Protein AF-R5BXD4-F1 (afdb_monomer)

Foldseek 3Di:
DDDDDDDDPPPPPPDDDDVVVVVVVVVVVVVVVVVVVVVVVVVVVVLVVVVVLVVVVVVVVVVLLVLLQVCLQVPFFDDPPDDTSKWFFDQFWIKDRRPCVPPRIDIDGRPPQKTKWFPFQVRTMARLNDAQWGQGGAWMKMAGNVNQKMKIWGIDRGHSDIDIDIDGD

Sequence (169 aa):
MKHYINNLNIYYGKNHCKGGFLLIEVLIYSTLLILLLGMAQLAISKTMSENWQFDRVSRLFYYTIKRTQLLSFNGGSGTQGRPLNTIYVSDSSYEVNLYATLWGYQEIFVPNTMKLVNNSRTKQSAYLGKYDGQSDLYSFEIYDYVLRKYRKYIFSQQTPRIRWIEGTF

Mean predicted aligned error: 11.83 Å

Secondary structure (DSSP, 8-state):
---------------SSSHHHHHHHHHHHHHHHHHHHHHHHHHHHHHHHHHHHHHHHHHHHHHHHHHHHHHHTTS----TTS-TTEEEE-SSEEEE-TTHHHH--EEEEPPTTEEEEEEESSSSEEE---TT--TTEEEEEEEETTTTEEEEEEEPSSSS-EEEEEEE-

Nearest PDB structures (foldseek):
  6o09-assembly1_D-2  TM=3.076E-01  e=8.668E-01  Arabidopsis thaliana

pLDDT: mean 79.7, std 17.23, range [31.31, 96.5]

Solvent-accessible surface area (backbone atoms only — not comparable to full-atom values): 9440 Å² total; per-residue (Å²): 143,82,81,90,81,80,86,78,85,78,74,74,80,86,73,90,84,65,68,66,63,54,52,52,50,52,52,52,54,52,52,53,49,52,51,52,51,51,52,51,50,52,53,50,52,51,55,48,52,54,51,54,49,52,52,50,54,53,50,51,52,51,51,50,54,52,49,38,28,54,41,27,73,72,63,62,34,54,54,100,89,52,75,56,29,33,41,34,44,44,54,53,33,38,35,40,29,79,46,29,88,82,71,37,71,48,76,46,72,55,59,92,60,36,38,43,45,51,48,30,80,72,46,42,52,43,71,43,51,50,72,57,15,37,82,57,39,49,34,42,35,41,37,29,71,83,78,32,33,37,41,39,37,39,42,32,60,70,34,69,52,72,48,74,50,75,51,70,113

Radius of gyration: 34.19 Å; Cα contacts (8 Å, |Δi|>4): 251; chains: 1; bounding box: 72×29×123 Å

Structure (mmCIF, N/CA/C/O backbone):
data_AF-R5BXD4-F1
#
_entry.id   AF-R5BXD4-F1
#
loop_
_atom_site.group_PDB
_atom_site.id
_atom_site.type_symbol
_atom_site.label_atom_id
_atom_site.label_alt_id
_atom_site.label_comp_id
_atom_site.label_asym_id
_atom_site.label_entity_id
_atom_site.label_seq_id
_atom_site.pdbx_PDB_ins_code
_atom_site.Cartn_x
_atom_site.Cartn_y
_atom_site.Cartn_z
_atom_site.occupancy
_atom_site.B_iso_or_equiv
_atom_site.auth_seq_id
_atom_site.auth_comp_id
_atom_site.auth_asym_id
_atom_site.auth_atom_id
_atom_site.pdbx_PDB_model_num
ATOM 1 N N . MET A 1 1 ? -46.224 13.998 101.154 1.00 40.12 1 MET A N 1
ATOM 2 C CA . MET A 1 1 ? -46.640 14.201 99.749 1.00 40.12 1 MET A CA 1
ATOM 3 C C . MET A 1 1 ? -45.688 15.200 99.119 1.00 40.12 1 MET A C 1
ATOM 5 O O . MET A 1 1 ? -45.706 16.362 99.497 1.00 40.12 1 MET A O 1
ATOM 9 N N . LYS A 1 2 ? -44.764 14.708 98.290 1.00 32.78 2 LYS A N 1
ATOM 10 C CA . LYS A 1 2 ? -43.607 15.437 97.757 1.00 32.78 2 LYS A CA 1
ATOM 11 C C . LYS A 1 2 ? -43.638 15.396 96.222 1.00 32.78 2 LYS A C 1
ATOM 13 O O . LYS A 1 2 ? -43.780 14.320 95.662 1.00 32.78 2 LYS A O 1
ATOM 18 N N . HIS A 1 3 ? -43.406 16.574 95.643 1.00 31.31 3 HIS A N 1
ATOM 19 C CA . HIS A 1 3 ? -42.749 16.893 94.369 1.00 31.31 3 HIS A CA 1
ATOM 20 C C . HIS A 1 3 ? -43.407 16.608 93.003 1.00 31.31 3 HIS A C 1
ATOM 22 O O . HIS A 1 3 ? -43.584 15.478 92.568 1.00 31.31 3 HIS A O 1
ATOM 28 N N . TYR A 1 4 ? -43.615 17.731 92.300 1.00 42.34 4 TYR A N 1
ATOM 29 C CA . TYR A 1 4 ? -43.594 17.941 90.851 1.00 42.34 4 TYR A CA 1
ATOM 30 C C . TYR A 1 4 ? -42.489 17.156 90.130 1.00 42.34 4 TYR A C 1
ATOM 32 O O . TYR A 1 4 ? -41.333 17.242 90.544 1.00 42.34 4 TYR A O 1
ATOM 40 N N . ILE A 1 5 ? -42.809 16.554 88.978 1.00 42.34 5 ILE A N 1
ATOM 41 C CA . ILE A 1 5 ? -41.840 16.325 87.895 1.00 42.34 5 ILE A CA 1
ATOM 42 C C . ILE A 1 5 ? -42.464 16.736 86.556 1.00 42.34 5 ILE A C 1
ATOM 44 O O . ILE A 1 5 ? -43.483 16.209 86.116 1.00 42.34 5 ILE A O 1
ATOM 48 N N . ASN A 1 6 ? -41.806 17.729 85.964 1.00 39.03 6 ASN A N 1
ATOM 49 C CA . ASN A 1 6 ? -41.943 18.258 84.617 1.00 39.03 6 ASN A CA 1
ATOM 50 C C . ASN A 1 6 ? -41.584 17.235 83.530 1.00 39.03 6 ASN A C 1
ATOM 52 O O . ASN A 1 6 ? -40.756 16.362 83.758 1.00 39.03 6 ASN A O 1
ATOM 56 N N . ASN A 1 7 ? -42.065 17.535 82.319 1.00 40.38 7 ASN A N 1
ATOM 57 C CA . ASN A 1 7 ? -41.409 17.316 81.025 1.00 40.38 7 ASN A CA 1
ATOM 58 C C . ASN A 1 7 ? -40.991 15.888 80.661 1.00 40.38 7 ASN A C 1
ATOM 60 O O . ASN A 1 7 ? -40.038 15.362 81.209 1.00 40.38 7 ASN A O 1
ATOM 64 N N . LEU A 1 8 ? -41.501 15.400 79.530 1.00 38.91 8 LEU A N 1
ATOM 65 C CA . LEU A 1 8 ? -40.609 15.146 78.395 1.00 38.91 8 LEU A CA 1
ATOM 66 C C . LEU A 1 8 ? -41.425 15.078 77.098 1.00 38.91 8 LEU A C 1
ATOM 68 O O . LEU A 1 8 ? -42.009 14.060 76.739 1.00 38.91 8 LEU A O 1
ATOM 72 N N . ASN A 1 9 ? -41.432 16.209 76.390 1.00 37.44 9 ASN A N 1
ATOM 73 C CA . ASN A 1 9 ? -41.546 16.247 74.939 1.00 37.44 9 ASN A CA 1
ATOM 74 C C . ASN A 1 9 ? -40.502 15.277 74.368 1.00 37.44 9 ASN A C 1
ATOM 76 O O . ASN A 1 9 ? -39.316 15.606 74.309 1.00 37.44 9 ASN A O 1
ATOM 80 N N . ILE A 1 10 ? -40.925 14.088 73.944 1.00 37.75 10 ILE A N 1
ATOM 81 C CA . ILE A 1 10 ? -40.093 13.227 73.105 1.00 37.75 10 ILE A CA 1
ATOM 82 C C . ILE A 1 10 ? -40.219 13.779 71.686 1.00 37.75 10 ILE A C 1
ATOM 84 O O . ILE A 1 10 ? -40.975 13.285 70.852 1.00 37.75 10 ILE A O 1
ATOM 88 N N . TYR A 1 11 ? -39.475 14.856 71.422 1.00 38.16 11 TYR A N 1
ATOM 89 C CA . TYR A 1 11 ? -39.041 15.153 70.068 1.00 38.16 11 TYR A CA 1
ATOM 90 C C . TYR A 1 11 ? -38.201 13.957 69.628 1.00 38.16 11 TYR A C 1
ATOM 92 O O . TYR A 1 11 ? -37.034 13.834 69.997 1.00 38.16 11 TYR A O 1
ATOM 100 N N . TYR A 1 12 ? -38.807 13.049 68.860 1.00 40.53 12 TYR A N 1
ATOM 101 C CA . TYR A 1 12 ? -38.044 12.124 68.040 1.00 40.53 12 TYR A CA 1
ATOM 102 C C . TYR A 1 12 ? -37.105 12.974 67.187 1.00 40.53 12 TYR A C 1
ATOM 104 O O . TYR A 1 12 ? -37.544 13.678 66.275 1.00 40.53 12 TYR A O 1
ATOM 112 N N . GLY A 1 13 ? -35.819 12.944 67.538 1.00 37.59 13 GLY A N 1
ATOM 113 C CA . GLY A 1 13 ? -34.736 13.516 66.760 1.00 37.59 13 GLY A CA 1
ATOM 114 C C . GLY A 1 13 ? -34.745 12.881 65.379 1.00 37.59 13 GLY A C 1
ATOM 115 O O . GLY A 1 13 ? -34.152 11.834 65.150 1.00 37.59 13 GLY A O 1
ATOM 116 N N . LYS A 1 14 ? -35.470 13.509 64.458 1.00 43.03 14 LYS A N 1
ATOM 117 C CA . LYS A 1 14 ? -35.554 13.125 63.056 1.00 43.03 14 LYS A CA 1
ATOM 118 C C . LYS A 1 14 ? -34.520 13.923 62.281 1.00 43.03 14 LYS A C 1
ATOM 120 O O . LYS A 1 14 ? -34.870 14.685 61.395 1.00 43.03 14 LYS A O 1
ATOM 125 N N . ASN A 1 15 ? -33.255 13.775 62.646 1.00 51.47 15 ASN A N 1
ATOM 126 C CA . ASN A 1 15 ? -32.144 14.337 61.897 1.00 51.47 15 ASN A CA 1
ATOM 127 C C . ASN A 1 15 ? -31.052 13.278 61.802 1.00 51.47 15 ASN A C 1
ATOM 129 O O . ASN A 1 15 ? -30.770 12.599 62.782 1.00 51.47 15 ASN A O 1
ATOM 133 N N . HIS A 1 16 ? -30.449 13.203 60.617 1.00 48.97 16 HIS A N 1
ATOM 134 C CA . HIS A 1 16 ? -29.359 12.325 60.180 1.00 48.97 16 HIS A CA 1
ATOM 135 C C . HIS A 1 16 ? -29.781 11.115 59.326 1.00 48.97 16 HIS A C 1
ATOM 137 O O . HIS A 1 16 ? -30.720 10.392 59.635 1.00 48.97 16 HIS A O 1
ATOM 143 N N . CYS A 1 17 ? -29.035 10.946 58.222 1.00 45.59 17 CYS A N 1
ATOM 144 C CA . CYS A 1 17 ? -29.007 9.806 57.288 1.00 45.59 17 CYS A CA 1
ATOM 145 C C . CYS A 1 17 ? -29.787 9.896 55.957 1.00 45.59 17 CYS A C 1
ATOM 147 O O . CYS A 1 17 ? -30.153 8.867 55.405 1.00 45.59 17 CYS A O 1
ATOM 149 N N . LYS A 1 18 ? -29.971 11.087 55.362 1.00 51.16 18 LYS A N 1
ATOM 150 C CA . LYS A 1 18 ? -30.317 11.200 53.918 1.00 51.16 18 LYS A CA 1
ATOM 151 C C . LYS A 1 18 ? -29.220 11.821 53.042 1.00 51.16 18 LYS A C 1
ATOM 153 O O . LYS A 1 18 ? -29.107 11.465 51.877 1.00 51.16 18 LYS A O 1
ATOM 158 N N . GLY A 1 19 ? -28.369 12.689 53.598 1.00 51.00 19 GLY A N 1
ATOM 159 C CA . GLY A 1 19 ? -27.320 13.381 52.829 1.00 51.00 19 GLY A CA 1
ATOM 160 C C . GLY A 1 19 ? -26.108 12.519 52.448 1.00 51.00 19 GLY A C 1
ATOM 161 O O . GLY A 1 19 ? -25.538 12.715 51.382 1.00 51.00 19 GLY A O 1
ATOM 162 N N . GLY A 1 20 ? -25.730 11.538 53.279 1.00 55.34 20 GLY A N 1
ATOM 163 C CA . GLY A 1 20 ? -24.565 10.677 53.012 1.00 55.34 20 GLY A CA 1
ATOM 164 C C . GLY A 1 20 ? -24.791 9.659 51.890 1.00 55.34 20 GLY A C 1
ATOM 165 O O . GLY A 1 20 ? -23.880 9.391 51.115 1.00 55.34 20 GLY A O 1
ATOM 166 N N . PHE A 1 21 ? -26.018 9.144 51.760 1.00 58.47 21 PHE A N 1
ATOM 167 C CA . PHE A 1 21 ? -26.383 8.192 50.706 1.00 58.47 21 PHE A CA 1
ATOM 168 C C . PHE A 1 21 ? -26.360 8.858 49.321 1.00 58.47 21 PHE A C 1
ATOM 170 O O . PHE A 1 21 ? -25.811 8.308 48.375 1.00 58.47 21 PHE A O 1
ATOM 177 N N . LEU A 1 22 ? -26.852 10.098 49.239 1.00 71.50 22 LEU A N 1
ATOM 178 C CA . LEU A 1 22 ? -26.925 10.875 48.000 1.00 71.50 22 LEU A CA 1
ATOM 179 C C . LEU A 1 22 ? -25.531 11.293 47.493 1.00 71.50 22 LEU A C 1
ATOM 181 O O . LEU A 1 22 ? -25.278 11.288 46.293 1.00 71.50 22 LEU A O 1
ATOM 185 N N . LEU A 1 23 ? -24.599 11.599 48.403 1.00 78.75 23 LEU A N 1
ATOM 186 C CA . LEU A 1 23 ? -23.231 11.989 48.044 1.00 78.75 23 LEU A CA 1
ATOM 187 C C . LEU A 1 23 ? -22.398 10.804 47.529 1.00 78.75 23 LEU A C 1
ATOM 189 O O . LEU A 1 23 ? -21.655 10.957 46.562 1.00 78.75 23 LEU A O 1
ATOM 193 N N . ILE A 1 24 ? -22.559 9.620 48.130 1.00 86.81 24 ILE A N 1
ATOM 194 C CA . ILE A 1 24 ? -21.929 8.378 47.654 1.00 86.81 24 ILE A CA 1
ATOM 195 C C . ILE A 1 24 ? -22.453 8.013 46.264 1.00 86.81 24 ILE A C 1
ATOM 197 O O . ILE A 1 24 ? -21.669 7.661 45.388 1.00 86.81 24 ILE A O 1
ATOM 201 N N . GLU A 1 25 ? -23.757 8.147 46.034 1.00 84.38 25 GLU A N 1
ATOM 202 C CA . GLU A 1 25 ? -24.375 7.822 44.749 1.00 84.38 25 GLU A CA 1
ATOM 203 C C . GLU A 1 25 ? -23.866 8.736 43.617 1.00 84.38 25 GLU A C 1
ATOM 205 O O . GLU A 1 25 ? -23.481 8.261 42.549 1.00 84.38 25 GLU A O 1
ATOM 210 N N . VAL A 1 26 ? -23.732 10.041 43.882 1.00 89.06 26 VAL A N 1
ATOM 211 C CA . VAL A 1 26 ? -23.120 11.002 42.944 1.00 89.06 26 VAL A CA 1
ATOM 212 C C . VAL A 1 26 ? -21.645 10.679 42.675 1.00 89.06 26 VAL A C 1
ATOM 214 O O . VAL A 1 26 ? -21.183 10.792 41.537 1.00 89.06 26 VAL A O 1
ATOM 217 N N . LEU A 1 27 ? -20.893 10.243 43.688 1.00 90.69 27 LEU A N 1
ATOM 218 C CA . LEU A 1 27 ? -19.508 9.783 43.528 1.00 90.69 27 LEU A CA 1
ATOM 219 C C . LEU A 1 27 ? -19.419 8.528 42.648 1.00 90.69 27 LEU A C 1
ATOM 221 O O . LEU A 1 27 ? -18.558 8.439 41.773 1.00 90.69 27 LEU A O 1
ATOM 225 N N . ILE A 1 28 ? -20.339 7.580 42.818 1.00 91.81 28 ILE A N 1
ATOM 226 C CA . ILE A 1 28 ? -20.392 6.368 41.995 1.00 91.81 28 ILE A CA 1
ATOM 227 C C . ILE A 1 28 ? -20.726 6.733 40.544 1.00 91.81 28 ILE A C 1
ATOM 229 O O . ILE A 1 28 ? -20.026 6.312 39.625 1.00 91.81 28 ILE A O 1
ATOM 233 N N . TYR A 1 29 ? -21.734 7.574 40.306 1.00 93.56 29 TYR A N 1
ATOM 234 C CA . TYR A 1 29 ? -22.089 7.962 38.939 1.00 93.56 29 TYR A CA 1
ATOM 235 C C . TYR A 1 29 ? -21.007 8.803 38.256 1.00 93.56 29 TYR A C 1
ATOM 237 O O . TYR A 1 29 ? -20.723 8.592 37.078 1.0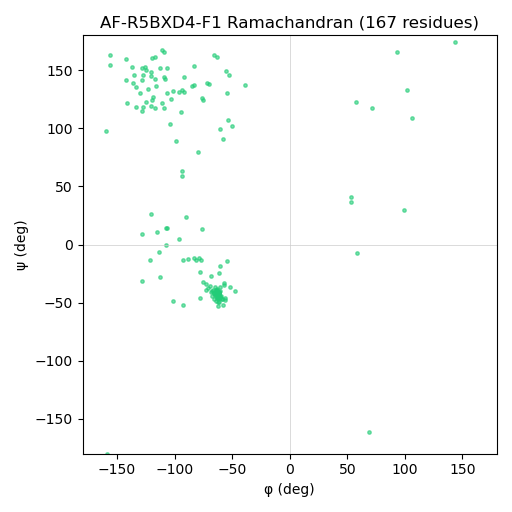0 93.56 29 TYR A O 1
ATOM 245 N N . SER A 1 30 ? -20.358 9.719 38.978 1.00 91.31 30 SER A N 1
ATOM 246 C CA . SER A 1 30 ? -19.263 10.522 38.418 1.00 91.31 30 SER A CA 1
ATOM 247 C C . SER A 1 30 ? -18.026 9.680 38.099 1.00 91.31 30 SER A C 1
ATOM 249 O O . SER A 1 30 ? -17.428 9.866 37.040 1.00 91.31 30 SER A O 1
ATOM 251 N N . THR A 1 31 ? -17.668 8.711 38.946 1.00 93.38 31 THR A N 1
ATOM 252 C CA . THR A 1 31 ? -16.548 7.793 38.666 1.00 93.38 31 THR A CA 1
ATOM 253 C C . THR A 1 31 ? -16.837 6.887 37.470 1.00 93.38 31 THR A C 1
ATOM 255 O O . THR A 1 31 ? -15.975 6.741 36.602 1.00 93.38 31 THR A O 1
ATOM 258 N N . LEU A 1 32 ? -18.060 6.356 37.352 1.00 93.94 32 LEU A N 1
ATOM 259 C CA . LEU A 1 32 ? -18.497 5.602 36.171 1.00 93.94 32 LEU A CA 1
ATOM 260 C C . LEU A 1 32 ? -18.461 6.456 34.898 1.00 93.94 32 LEU A C 1
ATOM 262 O O . LEU A 1 32 ? -17.982 5.993 33.864 1.00 93.94 32 LEU A O 1
ATOM 266 N N . LEU A 1 33 ? -18.915 7.710 34.969 1.00 94.44 33 LEU A N 1
ATOM 267 C CA . LEU A 1 33 ? -18.890 8.629 33.832 1.00 94.44 33 LEU A CA 1
ATOM 268 C C . LEU A 1 33 ? -17.457 8.918 33.366 1.00 94.44 33 LEU A C 1
ATOM 270 O O . LEU A 1 33 ? -17.176 8.841 32.172 1.00 94.44 33 LEU A O 1
ATOM 274 N N . ILE A 1 34 ? -16.540 9.206 34.295 1.00 95.12 34 ILE A N 1
ATOM 275 C CA . ILE A 1 34 ? -15.122 9.439 33.979 1.00 95.12 34 ILE A CA 1
ATOM 276 C C . ILE A 1 34 ? -14.505 8.193 33.339 1.00 95.12 34 ILE A C 1
ATOM 278 O O . ILE A 1 34 ? -13.769 8.305 32.359 1.00 95.12 34 ILE A O 1
ATOM 282 N N . LEU A 1 35 ? -14.830 7.005 33.852 1.00 94.75 35 LEU A N 1
ATOM 283 C CA . LEU A 1 35 ? -14.323 5.745 33.319 1.00 94.75 35 LEU A CA 1
ATOM 284 C C . LEU A 1 35 ? -14.829 5.488 31.890 1.00 94.75 35 LEU A C 1
ATOM 286 O O . LEU A 1 35 ? -14.038 5.140 31.012 1.00 94.75 35 LEU A O 1
ATOM 290 N N . LEU A 1 36 ? -16.115 5.734 31.624 1.00 94.69 36 LEU A N 1
ATOM 291 C CA . LEU A 1 36 ? -16.697 5.641 30.281 1.00 94.69 36 LEU A CA 1
ATOM 292 C C . LEU A 1 36 ? -16.050 6.629 29.302 1.00 94.69 36 LEU A C 1
ATOM 294 O O . LEU A 1 36 ? -15.666 6.235 28.200 1.00 94.69 36 LEU A O 1
ATOM 298 N N . LEU A 1 37 ? -15.874 7.889 29.711 1.00 93.38 37 LEU A N 1
ATOM 299 C CA . LEU A 1 37 ? -15.214 8.910 28.892 1.00 93.38 37 LEU A CA 1
ATOM 300 C C . LEU A 1 37 ? -13.745 8.559 28.614 1.00 93.38 37 LEU A C 1
ATOM 302 O O . LEU A 1 37 ? -13.281 8.713 27.485 1.00 93.38 37 LEU A O 1
ATOM 306 N N . GLY A 1 38 ? -13.025 8.033 29.608 1.00 93.62 38 GLY A N 1
ATOM 307 C CA . GLY A 1 38 ? -11.641 7.584 29.454 1.00 93.62 38 GLY A CA 1
ATOM 308 C C . GLY A 1 38 ? -11.507 6.439 28.449 1.00 93.62 38 GLY A C 1
ATOM 309 O O . GLY A 1 38 ? -10.667 6.499 27.550 1.00 93.62 38 GLY A O 1
ATOM 310 N N . MET A 1 39 ? -12.373 5.425 28.539 1.00 93.00 39 MET A N 1
ATOM 311 C CA . MET A 1 39 ? -12.391 4.320 27.573 1.00 93.00 39 MET A CA 1
ATOM 312 C C . MET A 1 39 ? -12.743 4.795 26.159 1.00 93.00 39 MET A C 1
ATOM 314 O O . MET A 1 39 ? -12.100 4.372 25.197 1.00 93.00 39 MET A O 1
ATOM 318 N N . ALA A 1 40 ? -13.714 5.703 26.027 1.00 92.38 40 ALA A N 1
ATOM 319 C CA . ALA A 1 40 ? -14.076 6.288 24.739 1.00 92.38 40 ALA A CA 1
ATOM 320 C C . ALA A 1 40 ? -12.895 7.047 24.114 1.00 92.38 40 ALA A C 1
ATOM 322 O O . ALA A 1 40 ? -12.577 6.837 22.943 1.00 92.38 40 ALA A O 1
ATOM 323 N N . GLN A 1 41 ? -12.190 7.865 24.902 1.00 91.00 41 GLN A N 1
ATOM 324 C CA . GLN A 1 41 ? -11.023 8.606 24.428 1.00 91.00 41 GLN A CA 1
ATOM 325 C C . GLN A 1 41 ? -9.897 7.669 23.973 1.00 91.00 41 GLN A C 1
ATOM 327 O O . GLN A 1 41 ? -9.332 7.872 22.900 1.00 91.00 41 GLN A O 1
ATOM 332 N N . LEU A 1 42 ? -9.600 6.613 24.738 1.00 90.38 42 LEU A N 1
ATOM 333 C CA . LEU A 1 42 ? -8.588 5.621 24.361 1.00 90.38 42 LEU A CA 1
ATOM 334 C C . LEU A 1 42 ? -8.947 4.906 23.050 1.00 90.38 42 LEU A C 1
ATOM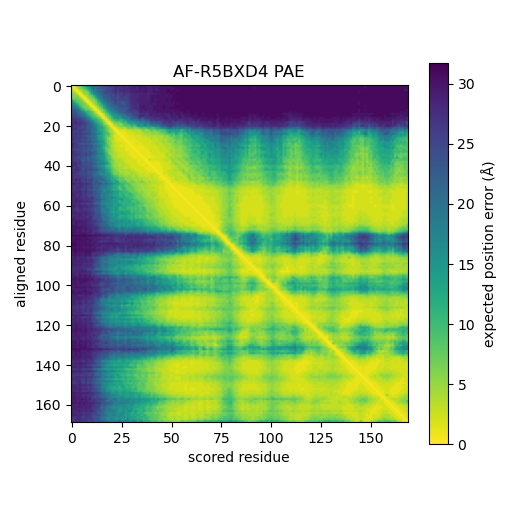 336 O O . LEU A 1 42 ? -8.079 4.717 22.194 1.00 90.38 42 LEU A O 1
ATOM 340 N N . ALA A 1 43 ? -10.221 4.556 22.860 1.00 86.31 43 ALA A N 1
ATOM 341 C CA . ALA A 1 43 ? -10.700 3.940 21.626 1.00 86.31 43 ALA A CA 1
ATOM 342 C C . ALA A 1 43 ? -10.556 4.881 20.416 1.00 86.31 43 ALA A C 1
ATOM 344 O O . ALA A 1 43 ? -10.082 4.463 19.353 1.00 86.31 43 ALA A O 1
ATOM 345 N N . ILE A 1 44 ? -10.897 6.164 20.583 1.00 86.56 44 ILE A N 1
ATOM 346 C CA . ILE A 1 44 ? -10.745 7.189 19.542 1.00 86.56 44 ILE A CA 1
ATOM 347 C C . ILE A 1 44 ? -9.267 7.387 19.197 1.00 86.56 44 ILE A C 1
ATOM 349 O O . ILE A 1 44 ? -8.903 7.345 18.022 1.00 86.56 44 ILE A O 1
ATOM 353 N N . SER A 1 45 ? -8.399 7.556 20.198 1.00 86.31 45 SER A N 1
ATOM 354 C CA . SER A 1 45 ? -6.963 7.758 19.982 1.00 86.31 45 SER A CA 1
ATOM 355 C C . SER A 1 45 ? -6.313 6.572 19.274 1.00 86.31 45 SER A C 1
ATOM 357 O O . SER A 1 45 ? -5.512 6.774 18.360 1.00 86.31 45 SER A O 1
ATOM 359 N N . LYS A 1 46 ? -6.689 5.340 19.635 1.00 84.62 46 LYS A N 1
ATOM 360 C CA . LYS A 1 46 ? -6.212 4.135 18.949 1.00 84.62 46 LYS A CA 1
ATOM 361 C C . LYS A 1 46 ? -6.633 4.130 17.478 1.00 84.62 46 LYS A C 1
ATOM 363 O O . LYS A 1 46 ? -5.783 3.991 16.602 1.00 84.62 46 LYS A O 1
ATOM 368 N N . THR A 1 47 ? -7.913 4.381 17.211 1.00 83.19 47 THR A N 1
ATOM 369 C CA . THR A 1 47 ? -8.458 4.437 15.846 1.00 83.19 47 THR A CA 1
ATOM 370 C C . THR A 1 47 ? -7.790 5.538 15.018 1.00 83.19 47 THR A C 1
ATOM 372 O O . THR A 1 47 ? -7.492 5.349 13.838 1.00 83.19 47 THR A O 1
ATOM 375 N N . MET A 1 48 ? -7.521 6.703 15.616 1.00 85.00 48 MET A N 1
ATOM 376 C CA . MET A 1 48 ? -6.777 7.776 14.956 1.00 85.00 48 MET A CA 1
ATOM 377 C C . MET A 1 48 ? -5.354 7.335 14.614 1.00 85.00 48 MET A C 1
ATOM 379 O O . MET A 1 48 ? -4.949 7.480 13.466 1.00 85.00 48 MET A O 1
ATOM 383 N N . SER A 1 49 ? -4.620 6.755 15.565 1.00 88.44 49 SER A N 1
ATOM 384 C CA . SER A 1 49 ? -3.253 6.268 15.338 1.00 88.44 49 SER A CA 1
ATOM 385 C C . SER A 1 49 ? -3.180 5.266 14.179 1.00 88.44 49 SER A C 1
ATOM 387 O O . SER A 1 49 ? -2.354 5.414 13.276 1.00 88.44 49 SER A O 1
ATOM 389 N N . GLU A 1 50 ? -4.099 4.298 14.146 1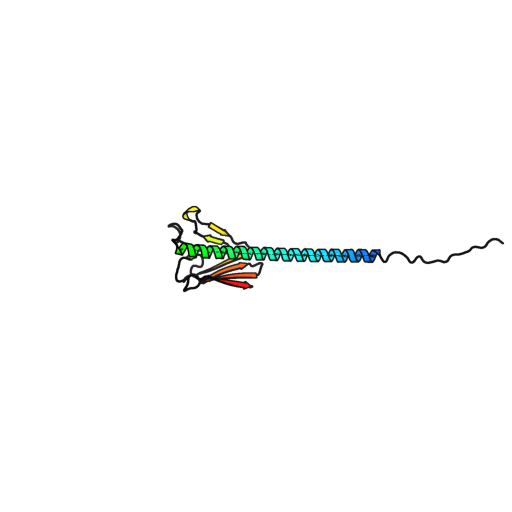.00 87.88 50 GLU A N 1
ATOM 390 C CA . GLU A 1 50 ? -4.183 3.298 13.076 1.00 87.88 50 GLU A CA 1
ATOM 391 C C . GLU A 1 50 ? -4.465 3.954 11.712 1.00 87.88 50 GLU A C 1
ATOM 393 O O . GLU A 1 50 ? -3.774 3.670 10.730 1.00 87.88 50 GLU A O 1
ATOM 398 N N . ASN A 1 51 ? -5.415 4.897 11.639 1.00 90.75 51 ASN A N 1
ATOM 399 C CA . ASN A 1 51 ? -5.697 5.631 10.397 1.00 90.75 51 ASN A CA 1
ATOM 400 C C . ASN A 1 51 ? -4.481 6.431 9.906 1.00 90.75 51 ASN A C 1
ATOM 402 O O . ASN A 1 51 ? -4.175 6.426 8.713 1.00 90.75 51 ASN A O 1
ATOM 406 N N . TRP A 1 52 ? -3.761 7.093 10.815 1.00 91.88 52 TRP A N 1
ATOM 407 C CA . TRP A 1 52 ? -2.550 7.842 10.476 1.00 91.88 52 TRP A CA 1
ATOM 408 C C . TRP A 1 52 ? -1.447 6.926 9.945 1.00 91.88 52 TRP A C 1
ATOM 410 O O . TRP A 1 52 ? -0.746 7.281 8.994 1.00 91.88 52 TRP A O 1
ATOM 420 N N . GLN A 1 53 ? -1.301 5.735 10.526 1.00 93.00 53 GLN A N 1
ATOM 421 C CA . GLN A 1 53 ? -0.351 4.735 10.055 1.00 93.00 53 GLN A CA 1
ATOM 422 C C . GLN A 1 53 ? -0.696 4.261 8.639 1.00 93.00 53 GLN A C 1
ATOM 424 O O . GLN A 1 53 ? 0.192 4.231 7.783 1.00 93.00 53 GLN A O 1
ATOM 429 N N . PHE A 1 54 ? -1.968 3.962 8.365 1.00 94.56 54 PHE A N 1
ATOM 430 C CA . PHE A 1 54 ? -2.434 3.597 7.025 1.00 94.56 54 PHE A CA 1
ATOM 431 C C . PHE A 1 54 ? -2.160 4.699 5.997 1.00 94.56 54 PHE A C 1
ATOM 433 O O . PHE A 1 54 ? -1.598 4.442 4.926 1.00 94.56 54 PHE A O 1
ATOM 440 N N . ASP A 1 55 ? -2.478 5.948 6.332 1.00 94.38 55 ASP A N 1
ATOM 441 C CA . ASP A 1 55 ? -2.214 7.083 5.452 1.00 94.38 55 ASP A CA 1
ATOM 442 C C . ASP A 1 55 ? -0.724 7.284 5.188 1.00 94.38 55 ASP A C 1
ATOM 444 O O . ASP A 1 55 ? -0.320 7.524 4.047 1.00 94.38 55 ASP A O 1
ATOM 448 N N . ARG A 1 56 ? 0.112 7.149 6.221 1.00 94.50 56 ARG A N 1
ATOM 449 C CA . ARG A 1 56 ? 1.565 7.262 6.091 1.00 94.50 56 ARG A CA 1
ATOM 450 C C . ARG A 1 56 ? 2.123 6.187 5.164 1.00 94.50 56 ARG A C 1
ATOM 452 O O . ARG A 1 56 ? 2.840 6.523 4.223 1.00 94.50 56 ARG A O 1
ATOM 459 N N . VAL A 1 57 ? 1.809 4.917 5.425 1.00 94.19 57 VAL A N 1
ATOM 460 C CA . VAL A 1 57 ? 2.334 3.774 4.656 1.00 94.19 57 VAL A CA 1
ATOM 461 C C . VAL A 1 57 ? 1.900 3.873 3.200 1.00 94.19 57 VAL A C 1
ATOM 463 O O . VAL A 1 57 ? 2.721 3.756 2.291 1.00 94.19 57 VAL A O 1
ATOM 466 N N . SER A 1 58 ? 0.623 4.167 2.970 1.00 94.75 58 SER A N 1
ATOM 467 C CA . SER A 1 58 ? 0.083 4.246 1.621 1.00 94.75 58 SER A CA 1
ATOM 468 C C . SER A 1 58 ? 0.649 5.426 0.829 1.00 94.75 58 SER A C 1
ATOM 470 O O . SER A 1 58 ? 1.086 5.233 -0.306 1.00 94.75 58 SER A O 1
ATOM 472 N N . ARG A 1 59 ? 0.755 6.621 1.421 1.00 94.50 59 ARG A N 1
ATOM 473 C CA . ARG A 1 59 ? 1.406 7.769 0.766 1.00 94.50 59 ARG A CA 1
ATOM 474 C C . ARG A 1 59 ? 2.875 7.500 0.467 1.00 94.50 59 ARG A C 1
ATOM 476 O O . ARG A 1 59 ? 3.340 7.849 -0.613 1.00 94.50 59 ARG A O 1
ATOM 483 N N . LEU A 1 60 ? 3.596 6.871 1.395 1.00 93.44 60 LEU A N 1
ATOM 484 C CA . LEU A 1 60 ? 5.004 6.536 1.200 1.00 93.44 60 LEU A CA 1
ATOM 485 C C . LEU A 1 60 ? 5.173 5.572 0.020 1.00 93.44 60 LEU A C 1
ATOM 487 O O . LEU A 1 60 ? 5.991 5.831 -0.858 1.00 93.44 60 LEU A O 1
ATOM 491 N N . PHE A 1 61 ? 4.327 4.545 -0.078 1.00 93.69 61 PHE A N 1
ATOM 492 C CA . PHE A 1 61 ? 4.301 3.647 -1.233 1.00 93.69 61 PHE A CA 1
ATOM 493 C C . PHE A 1 61 ? 3.989 4.382 -2.549 1.00 93.69 61 PHE A C 1
ATOM 495 O O . PHE A 1 61 ? 4.688 4.191 -3.545 1.00 93.69 61 PHE A O 1
ATOM 502 N N . TYR A 1 62 ? 3.003 5.286 -2.559 1.00 93.69 62 TYR A N 1
ATOM 503 C CA . TYR A 1 62 ? 2.702 6.113 -3.734 1.00 93.69 62 TYR A CA 1
ATOM 504 C C . TYR A 1 62 ? 3.900 6.961 -4.179 1.00 93.69 62 TYR A C 1
ATOM 506 O O . TYR A 1 62 ? 4.229 6.999 -5.369 1.00 93.69 62 TYR A O 1
ATOM 514 N N . TYR A 1 63 ? 4.569 7.629 -3.237 1.00 92.12 63 TYR A N 1
ATOM 515 C CA . TYR A 1 63 ? 5.748 8.436 -3.540 1.00 92.12 63 TYR A CA 1
ATOM 516 C C . TYR A 1 63 ? 6.892 7.592 -4.081 1.00 92.12 63 TYR A C 1
ATOM 518 O O . TYR A 1 63 ? 7.549 8.014 -5.031 1.00 92.12 63 TYR A O 1
ATOM 526 N N . THR A 1 64 ? 7.088 6.391 -3.544 1.00 89.75 64 THR A N 1
ATOM 527 C CA . THR A 1 64 ? 8.061 5.435 -4.067 1.00 89.75 64 THR A CA 1
ATOM 528 C C . THR A 1 64 ? 7.770 5.101 -5.529 1.00 89.75 64 THR A C 1
ATOM 530 O O . THR A 1 64 ? 8.644 5.281 -6.373 1.00 89.75 64 THR A O 1
ATOM 533 N N . ILE A 1 65 ? 6.536 4.702 -5.862 1.00 89.44 65 ILE A N 1
ATOM 534 C CA . ILE A 1 65 ? 6.135 4.394 -7.246 1.00 89.44 65 ILE A CA 1
ATOM 535 C C . ILE A 1 65 ? 6.395 5.590 -8.165 1.00 89.44 65 ILE A C 1
ATOM 537 O O . ILE A 1 65 ? 6.981 5.444 -9.240 1.00 89.44 65 ILE A O 1
ATOM 541 N N . LYS A 1 66 ? 5.968 6.788 -7.748 1.00 88.88 66 LYS A N 1
ATOM 542 C CA . LYS A 1 66 ? 6.137 8.001 -8.552 1.00 88.88 66 LYS A CA 1
ATOM 543 C C . LYS A 1 66 ? 7.598 8.362 -8.760 1.00 88.88 66 LYS A C 1
ATOM 545 O O . LYS A 1 66 ? 7.971 8.749 -9.864 1.00 88.88 66 LYS A O 1
ATOM 550 N N . ARG A 1 67 ? 8.427 8.207 -7.731 1.00 85.94 67 ARG A N 1
ATOM 551 C CA . ARG A 1 67 ? 9.864 8.446 -7.824 1.00 85.94 67 ARG A CA 1
ATOM 552 C C . ARG A 1 67 ? 10.528 7.470 -8.789 1.00 85.94 67 ARG A C 1
ATOM 554 O O . ARG A 1 67 ? 11.302 7.912 -9.631 1.00 85.94 67 ARG A O 1
ATOM 561 N N . THR A 1 68 ? 10.185 6.183 -8.715 1.00 82.75 68 THR A N 1
ATOM 562 C CA . THR A 1 68 ? 10.696 5.163 -9.645 1.00 82.75 68 THR A CA 1
ATOM 563 C C . THR A 1 68 ? 10.312 5.499 -11.079 1.00 82.75 68 THR A C 1
ATOM 565 O O . THR A 1 68 ? 11.164 5.477 -11.963 1.00 82.75 68 THR A O 1
ATOM 568 N N . GLN A 1 69 ? 9.062 5.901 -11.310 1.00 84.50 69 GLN A N 1
ATOM 569 C CA . GLN A 1 69 ? 8.598 6.327 -12.627 1.00 84.50 69 GLN A CA 1
ATOM 570 C C . GLN A 1 69 ? 9.371 7.549 -13.158 1.00 84.50 69 GLN A C 1
ATOM 572 O O . GLN A 1 69 ? 9.825 7.536 -14.296 1.00 84.50 69 GLN A O 1
ATOM 577 N N . LEU A 1 70 ? 9.575 8.584 -12.336 1.00 84.50 70 LEU A N 1
ATOM 578 C CA . LEU A 1 70 ? 10.311 9.788 -12.744 1.00 84.50 70 LEU A CA 1
ATOM 579 C C . LEU A 1 70 ? 11.790 9.515 -13.033 1.00 84.50 70 LEU A C 1
ATOM 581 O O . LEU A 1 70 ? 12.323 10.031 -14.009 1.00 84.50 70 LEU A O 1
ATOM 585 N N . LEU A 1 71 ? 12.456 8.705 -12.209 1.00 80.12 71 LEU A N 1
ATOM 586 C CA . LEU A 1 71 ? 13.849 8.324 -12.457 1.00 80.12 71 LEU A CA 1
ATOM 587 C C . LEU A 1 71 ? 13.984 7.499 -13.729 1.00 80.12 71 LEU A C 1
ATOM 589 O O . LEU A 1 71 ? 14.911 7.710 -14.503 1.00 80.12 71 LEU A O 1
ATOM 593 N N . SER A 1 72 ? 13.007 6.637 -14.002 1.00 78.12 72 SER A N 1
ATOM 594 C CA . SER A 1 72 ? 12.980 5.900 -15.261 1.00 78.12 72 SER A CA 1
ATOM 595 C C . SER A 1 72 ? 12.996 6.805 -16.482 1.00 78.12 72 SER A C 1
ATOM 597 O O . SER A 1 72 ? 13.605 6.454 -17.488 1.00 78.12 72 SER A O 1
ATOM 599 N N . PHE A 1 73 ? 12.341 7.962 -16.381 1.00 76.81 73 PHE A N 1
ATOM 600 C CA . PHE A 1 73 ? 12.255 8.937 -17.459 1.00 76.81 73 PHE A CA 1
ATOM 601 C C . PHE A 1 73 ? 13.508 9.807 -17.623 1.00 76.81 73 PHE A C 1
ATOM 603 O O . PHE A 1 73 ? 13.627 10.513 -18.618 1.00 76.81 73 PHE A O 1
ATOM 610 N N . ASN A 1 74 ? 14.437 9.789 -16.669 1.00 74.94 74 ASN A N 1
ATOM 611 C CA . ASN A 1 74 ? 15.608 10.672 -16.675 1.00 74.94 74 ASN A CA 1
ATOM 612 C C . ASN A 1 74 ? 16.938 9.911 -16.810 1.00 74.94 74 ASN A C 1
ATOM 614 O O . ASN A 1 74 ? 18.000 10.502 -16.645 1.00 74.94 74 ASN A O 1
ATOM 618 N N . GLY A 1 75 ? 16.888 8.613 -17.119 1.00 63.03 75 GLY A N 1
ATOM 619 C CA . GLY A 1 75 ? 18.045 7.718 -17.088 1.00 63.03 75 GLY A CA 1
ATOM 620 C C . GLY A 1 75 ? 17.952 6.800 -15.873 1.00 63.03 75 GLY A C 1
ATOM 621 O O . GLY A 1 75 ? 18.047 7.241 -14.731 1.00 63.03 75 GLY A O 1
ATOM 622 N N . GLY A 1 76 ? 17.680 5.521 -16.136 1.00 62.91 76 GLY A N 1
ATOM 623 C CA . GLY A 1 76 ? 17.306 4.552 -15.108 1.00 62.91 76 GLY A CA 1
ATOM 624 C C . GLY A 1 76 ? 18.397 4.237 -14.085 1.00 62.91 76 GLY A C 1
ATOM 625 O O . GLY A 1 76 ? 19.582 4.460 -14.323 1.00 62.91 76 GLY A O 1
ATOM 626 N N . SER A 1 77 ? 17.986 3.641 -12.965 1.00 57.41 77 SER A N 1
ATOM 627 C CA . SER A 1 77 ? 18.891 3.093 -11.950 1.00 57.41 77 SER A CA 1
ATOM 628 C C . SER A 1 77 ? 18.738 1.572 -11.797 1.00 57.41 77 SER A C 1
ATOM 630 O O . SER A 1 77 ? 17.645 1.009 -11.932 1.00 57.41 77 SER A O 1
ATOM 632 N N . GLY A 1 78 ? 19.872 0.893 -11.574 1.00 55.50 78 GLY A N 1
ATOM 633 C CA . GLY A 1 78 ? 19.984 -0.555 -11.357 1.00 55.50 78 GLY A CA 1
ATOM 634 C C . GLY A 1 78 ? 21.250 -1.176 -11.972 1.00 55.50 78 GLY A C 1
ATOM 635 O O . GLY A 1 78 ? 22.032 -0.507 -12.643 1.00 55.50 78 GLY A O 1
ATOM 636 N N . THR A 1 79 ? 21.466 -2.462 -11.704 1.00 54.28 79 THR A N 1
ATOM 637 C CA . THR A 1 79 ? 22.655 -3.249 -12.083 1.00 54.28 79 THR A CA 1
ATOM 638 C C . THR A 1 79 ? 22.285 -4.395 -13.036 1.00 54.28 79 THR A C 1
ATOM 640 O O . THR A 1 79 ? 21.127 -4.796 -13.099 1.00 54.28 79 THR A O 1
ATOM 643 N N . GLN A 1 80 ? 23.264 -4.958 -13.765 1.00 52.38 80 GLN A N 1
ATOM 644 C CA . GLN A 1 80 ? 23.065 -5.985 -14.815 1.00 52.38 80 GLN A CA 1
ATOM 645 C C . GLN A 1 80 ? 22.285 -7.254 -14.383 1.00 52.38 80 GLN A C 1
ATOM 647 O O . GLN A 1 80 ? 21.844 -8.004 -15.247 1.00 52.38 80 GLN A O 1
ATOM 652 N 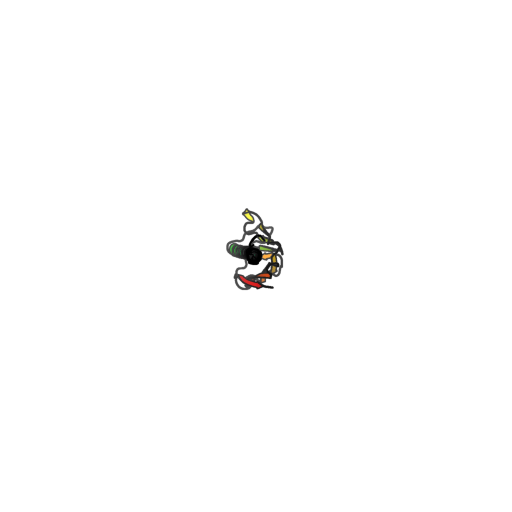N . GLY A 1 81 ? 22.088 -7.501 -13.080 1.00 54.44 81 GLY A N 1
ATOM 653 C CA . GLY A 1 81 ? 21.403 -8.691 -12.554 1.00 54.44 81 GLY A CA 1
ATOM 654 C C . GLY A 1 81 ? 19.892 -8.562 -12.308 1.00 54.44 81 GLY A C 1
ATOM 655 O O . GLY A 1 81 ? 19.236 -9.581 -12.100 1.00 54.44 81 GLY A O 1
ATOM 656 N N . ARG A 1 82 ? 19.308 -7.352 -12.319 1.00 59.38 82 ARG A N 1
ATOM 657 C CA . ARG A 1 82 ? 17.849 -7.145 -12.193 1.00 59.38 82 ARG A CA 1
ATOM 658 C C . ARG A 1 82 ? 17.384 -5.990 -13.088 1.00 59.38 82 ARG A C 1
ATOM 660 O O . ARG A 1 82 ? 18.083 -4.981 -13.162 1.00 59.38 82 ARG A O 1
ATOM 667 N N . PRO A 1 83 ? 16.204 -6.088 -13.730 1.00 61.84 83 PRO A N 1
ATOM 668 C CA . PRO A 1 83 ? 15.707 -5.056 -14.637 1.00 61.84 83 PRO A CA 1
ATOM 669 C C . PRO A 1 83 ? 15.660 -3.670 -13.975 1.00 61.84 83 PRO A C 1
ATOM 671 O O . PRO A 1 83 ? 15.141 -3.499 -12.868 1.00 61.84 83 PRO A O 1
ATOM 674 N N . LEU A 1 84 ? 16.221 -2.680 -14.679 1.00 67.44 84 LEU A N 1
ATOM 675 C CA . LEU A 1 84 ? 16.258 -1.269 -14.282 1.00 67.44 84 LEU A CA 1
ATOM 676 C C . LEU A 1 84 ? 14.844 -0.772 -13.958 1.00 67.44 84 LEU A C 1
ATOM 678 O O . LEU A 1 84 ? 13.880 -1.197 -14.591 1.00 67.44 84 LEU A O 1
ATOM 682 N N . ASN A 1 85 ? 14.718 0.136 -12.988 1.00 72.31 85 ASN A N 1
ATOM 683 C CA . ASN A 1 85 ? 13.451 0.803 -12.663 1.00 72.31 85 ASN A CA 1
ATOM 684 C C . ASN A 1 85 ? 12.241 -0.115 -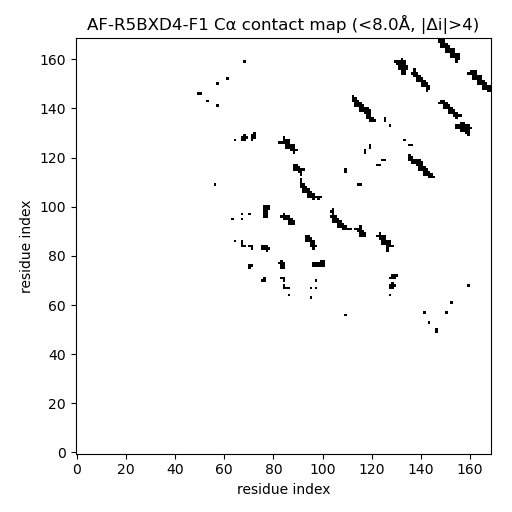12.386 1.00 72.31 85 ASN A C 1
ATOM 686 O O . ASN A 1 85 ? 11.101 0.172 -12.781 1.00 72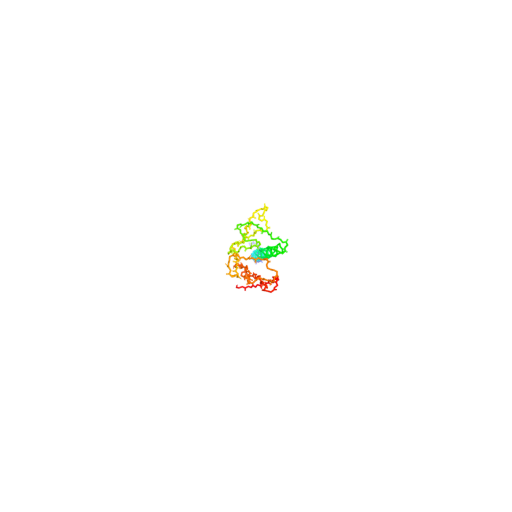.31 85 ASN A O 1
ATOM 690 N N . THR A 1 86 ? 12.494 -1.245 -11.736 1.00 77.56 86 THR A N 1
ATOM 691 C CA . THR A 1 86 ? 11.465 -2.232 -11.419 1.00 77.56 86 THR A CA 1
ATOM 692 C C . THR A 1 86 ? 11.162 -2.173 -9.932 1.00 77.56 86 THR A C 1
ATOM 694 O O . THR A 1 86 ? 12.076 -2.204 -9.110 1.00 77.56 86 THR A O 1
ATOM 697 N N . ILE A 1 87 ? 9.877 -2.089 -9.593 1.00 84.69 87 ILE A N 1
ATOM 698 C CA . ILE A 1 87 ? 9.404 -2.324 -8.231 1.00 84.69 87 ILE A CA 1
ATOM 699 C C . ILE A 1 87 ? 8.993 -3.790 -8.113 1.00 84.69 87 ILE A C 1
ATOM 701 O O . ILE A 1 87 ? 8.287 -4.307 -8.983 1.00 84.69 87 ILE A O 1
ATOM 705 N N . TYR A 1 88 ? 9.434 -4.458 -7.055 1.00 86.75 88 TYR A N 1
ATOM 706 C CA . TYR A 1 88 ? 8.929 -5.781 -6.700 1.00 86.75 88 TYR A CA 1
ATOM 707 C C . TYR A 1 88 ? 7.935 -5.610 -5.569 1.00 86.75 88 TYR A C 1
ATOM 709 O O . TYR A 1 88 ? 8.199 -4.872 -4.624 1.00 86.75 88 TYR A O 1
ATOM 717 N N . VAL A 1 89 ? 6.771 -6.231 -5.693 1.00 88.00 89 VAL A N 1
ATOM 718 C CA . VAL A 1 89 ? 5.695 -6.104 -4.713 1.00 88.00 89 VAL A CA 1
ATOM 719 C C . VAL A 1 89 ? 5.274 -7.501 -4.305 1.00 88.00 89 VAL A C 1
ATOM 721 O O . VAL A 1 89 ? 4.808 -8.281 -5.136 1.00 88.00 89 VAL A O 1
ATOM 724 N N . SER A 1 90 ? 5.445 -7.770 -3.019 1.00 89.62 90 SER A N 1
ATOM 725 C CA . SER A 1 90 ? 5.010 -8.966 -2.311 1.00 89.62 90 SER A CA 1
ATOM 726 C C . SER A 1 90 ? 3.880 -8.596 -1.357 1.00 89.62 90 SER A C 1
ATOM 728 O O . SER A 1 90 ? 3.672 -7.424 -1.056 1.00 89.62 90 SER A O 1
ATOM 730 N N . ASP A 1 91 ? 3.181 -9.590 -0.816 1.00 90.00 91 ASP A N 1
ATOM 731 C CA . ASP A 1 91 ? 2.042 -9.361 0.082 1.00 90.00 91 ASP A CA 1
ATOM 732 C C . ASP A 1 91 ? 2.397 -8.514 1.324 1.00 90.00 91 ASP A C 1
ATOM 734 O O . ASP A 1 91 ? 1.573 -7.728 1.790 1.00 90.00 91 ASP A O 1
ATOM 738 N N . SER A 1 92 ? 3.625 -8.641 1.839 1.00 92.00 92 SER A N 1
ATOM 739 C CA . SER A 1 92 ? 4.101 -8.006 3.080 1.00 92.00 92 SER A CA 1
ATOM 740 C C . SER A 1 92 ? 5.196 -6.954 2.885 1.00 92.00 92 SER A C 1
ATOM 742 O O . SER A 1 92 ? 5.610 -6.304 3.847 1.00 92.00 92 SER A O 1
ATOM 744 N N . SER A 1 93 ? 5.711 -6.789 1.670 1.00 91.44 93 SER A N 1
ATOM 745 C CA . SER A 1 93 ? 6.835 -5.893 1.410 1.00 91.44 93 SER A CA 1
ATOM 746 C C . SER A 1 93 ? 6.867 -5.430 -0.036 1.00 91.44 93 SER A C 1
ATOM 748 O O . SER A 1 93 ? 6.240 -6.004 -0.926 1.00 91.44 93 SER A O 1
ATOM 750 N N . TYR A 1 94 ? 7.615 -4.365 -0.277 1.00 91.00 94 TYR A N 1
ATOM 751 C CA . TYR A 1 94 ? 7.996 -3.976 -1.620 1.00 91.00 94 TYR A CA 1
ATOM 752 C C . TYR A 1 94 ? 9.472 -3.612 -1.657 1.00 91.00 94 TYR A C 1
ATOM 754 O O . TYR A 1 94 ? 10.025 -3.059 -0.707 1.00 91.00 94 TYR A O 1
ATOM 762 N N . GLU A 1 95 ? 10.102 -3.921 -2.779 1.00 87.38 95 GLU A N 1
ATOM 763 C CA . GLU A 1 95 ? 11.520 -3.706 -3.006 1.00 87.38 95 GLU A CA 1
ATOM 764 C C . GLU A 1 95 ? 11.717 -2.695 -4.128 1.00 87.38 95 GLU A C 1
ATOM 766 O O . GLU A 1 95 ? 11.063 -2.759 -5.178 1.00 87.38 95 GLU A O 1
ATOM 771 N N . VAL A 1 96 ? 12.649 -1.769 -3.914 1.00 78.69 96 VAL A N 1
ATOM 772 C CA . VAL A 1 96 ? 13.036 -0.771 -4.908 1.00 78.69 96 VAL A CA 1
ATOM 773 C C . VAL A 1 96 ? 14.533 -0.742 -5.150 1.00 78.69 96 VAL A C 1
ATOM 775 O O . VAL A 1 96 ? 15.347 -0.900 -4.243 1.00 78.69 96 VAL A O 1
ATOM 778 N N . ASN A 1 97 ? 14.888 -0.462 -6.401 1.00 73.19 97 ASN A N 1
ATOM 779 C CA . ASN A 1 97 ? 16.263 -0.372 -6.884 1.00 73.19 97 ASN A CA 1
ATOM 780 C C . ASN A 1 97 ? 16.719 1.073 -7.156 1.00 73.19 97 ASN A C 1
ATOM 782 O O . ASN A 1 97 ? 17.750 1.283 -7.792 1.00 73.19 97 ASN A O 1
ATOM 786 N N . LEU A 1 98 ? 15.964 2.060 -6.655 1.00 69.31 98 LEU A N 1
ATOM 787 C CA . LEU A 1 98 ? 16.151 3.498 -6.891 1.00 69.31 98 LEU A CA 1
ATOM 788 C C . LEU A 1 98 ? 17.605 3.958 -6.713 1.00 69.31 98 LEU A C 1
ATOM 790 O O . LEU A 1 98 ? 18.091 4.753 -7.514 1.00 69.31 98 LEU A O 1
ATOM 794 N N . TYR A 1 99 ? 18.288 3.424 -5.699 1.00 67.69 99 TYR A N 1
ATOM 795 C CA . TYR A 1 99 ? 19.666 3.755 -5.337 1.00 67.69 99 TYR A CA 1
ATOM 796 C C . TYR A 1 99 ? 20.595 2.542 -5.394 1.00 67.69 99 TYR A C 1
ATOM 798 O O . TYR A 1 99 ? 21.605 2.529 -4.697 1.00 67.69 99 TYR A O 1
ATOM 806 N N . ALA A 1 100 ? 20.286 1.532 -6.215 1.00 66.88 100 ALA A N 1
ATOM 807 C CA . ALA A 1 100 ? 21.040 0.277 -6.251 1.00 66.88 100 ALA A CA 1
ATOM 808 C C . ALA A 1 100 ? 22.557 0.479 -6.409 1.00 66.88 100 ALA A C 1
ATOM 810 O O . ALA A 1 100 ? 23.336 -0.220 -5.770 1.00 66.88 100 ALA A O 1
ATOM 811 N N . THR A 1 101 ? 22.973 1.474 -7.196 1.00 66.12 101 THR A N 1
ATOM 812 C CA . THR A 1 101 ? 24.387 1.815 -7.417 1.00 66.12 101 THR A CA 1
ATOM 813 C C . THR A 1 101 ? 25.086 2.388 -6.177 1.00 66.12 101 THR A C 1
ATOM 815 O O . THR A 1 101 ? 26.299 2.267 -6.062 1.00 66.12 101 THR A O 1
ATOM 818 N N . LEU A 1 102 ? 24.348 3.021 -5.260 1.00 69.38 102 LEU A N 1
ATOM 819 C CA . LEU A 1 102 ? 24.900 3.652 -4.054 1.00 69.38 102 LEU A CA 1
ATOM 820 C C . LEU A 1 102 ? 24.706 2.780 -2.810 1.00 69.38 102 LEU A C 1
ATOM 822 O O . LEU A 1 102 ? 25.648 2.579 -2.051 1.00 69.38 102 LEU A O 1
ATOM 826 N N . TRP A 1 103 ? 23.487 2.282 -2.591 1.00 67.50 103 TRP A N 1
ATOM 827 C CA . TRP A 1 103 ? 23.049 1.662 -1.332 1.00 67.50 103 TRP A CA 1
ATOM 828 C C . TRP A 1 103 ? 22.422 0.277 -1.521 1.00 67.50 103 TRP A C 1
ATOM 830 O O . TRP A 1 103 ? 21.868 -0.283 -0.579 1.00 67.50 103 TRP A O 1
ATOM 840 N N . GLY A 1 104 ? 22.504 -0.287 -2.727 1.00 72.69 104 GLY A N 1
ATOM 841 C CA . GLY A 1 104 ? 21.870 -1.562 -3.037 1.00 72.69 104 GLY A CA 1
ATOM 842 C C . GLY A 1 104 ? 20.341 -1.480 -3.055 1.00 72.69 104 GLY A C 1
ATOM 843 O O . GLY A 1 104 ? 19.741 -0.414 -3.225 1.00 72.69 104 GLY A O 1
ATOM 844 N N . TYR A 1 105 ? 19.710 -2.643 -2.950 1.00 76.50 105 TYR A N 1
ATOM 845 C CA . TYR A 1 105 ? 18.259 -2.766 -2.963 1.00 76.50 105 TYR A CA 1
ATOM 846 C C . TYR A 1 105 ? 17.692 -2.494 -1.576 1.00 76.50 105 TYR A C 1
ATOM 848 O O . TYR A 1 105 ? 18.219 -2.980 -0.576 1.00 76.50 105 TYR A O 1
ATOM 856 N N . GLN A 1 106 ? 16.602 -1.735 -1.527 1.00 81.81 106 GLN A N 1
ATOM 857 C CA . GLN A 1 106 ? 15.900 -1.463 -0.284 1.00 81.81 106 GLN A CA 1
ATOM 858 C C . GLN A 1 106 ? 14.568 -2.201 -0.284 1.00 81.81 106 GLN A C 1
ATOM 860 O O . GLN A 1 106 ? 13.692 -1.911 -1.101 1.00 81.81 106 GLN A O 1
ATOM 865 N N . GLU A 1 107 ? 14.417 -3.122 0.663 1.00 88.38 107 GLU A N 1
ATOM 866 C CA . GLU A 1 107 ? 13.138 -3.743 0.980 1.00 88.38 107 GLU A CA 1
ATOM 867 C C . GLU A 1 107 ? 12.440 -2.953 2.091 1.00 88.38 107 GLU A C 1
ATOM 869 O O . GLU A 1 107 ? 13.041 -2.597 3.108 1.00 88.38 107 GLU A O 1
ATOM 874 N N . ILE A 1 108 ? 11.162 -2.646 1.878 1.00 90.75 108 ILE A N 1
ATOM 875 C CA . ILE A 1 108 ? 10.323 -1.927 2.831 1.00 90.75 108 ILE A CA 1
ATOM 876 C C . ILE A 1 108 ? 9.138 -2.816 3.186 1.00 90.75 108 ILE A C 1
ATOM 878 O O . ILE A 1 108 ? 8.327 -3.170 2.330 1.00 90.75 108 ILE A O 1
ATOM 882 N N . PHE A 1 109 ? 9.026 -3.143 4.470 1.00 92.00 109 PHE A N 1
ATOM 883 C CA . PHE A 1 109 ? 7.941 -3.952 5.010 1.00 92.00 109 PHE A CA 1
ATOM 884 C C . PHE A 1 109 ? 6.725 -3.088 5.334 1.00 92.00 109 PHE A C 1
ATOM 886 O O . PHE A 1 109 ? 6.852 -2.005 5.916 1.00 92.00 109 PHE A O 1
ATOM 893 N N . VAL A 1 110 ? 5.539 -3.573 4.970 1.00 93.44 110 VAL A N 1
ATOM 894 C CA . VAL A 1 110 ? 4.285 -2.992 5.457 1.00 93.44 110 VAL A CA 1
ATOM 895 C C . VAL A 1 110 ? 3.951 -3.556 6.842 1.00 93.44 110 VAL A C 1
ATOM 897 O O . VAL A 1 110 ? 4.387 -4.657 7.177 1.00 93.44 110 VAL A O 1
ATOM 900 N N . PRO A 1 111 ? 3.205 -2.817 7.682 1.00 93.44 111 PRO A N 1
ATOM 901 C CA . PRO A 1 111 ? 2.736 -3.336 8.963 1.00 93.44 111 PRO A CA 1
ATOM 902 C C . PRO A 1 111 ? 1.954 -4.644 8.801 1.00 93.44 111 PRO A C 1
ATOM 904 O O . PRO A 1 111 ? 1.237 -4.808 7.823 1.00 93.44 111 PRO A O 1
ATOM 907 N N . ASN A 1 112 ? 2.008 -5.526 9.802 1.00 92.56 112 ASN A N 1
ATOM 908 C CA . ASN A 1 112 ? 1.354 -6.844 9.762 1.00 92.56 112 ASN A CA 1
ATOM 909 C C . ASN A 1 112 ? -0.179 -6.790 9.606 1.00 92.56 112 ASN A C 1
ATOM 911 O O . ASN A 1 112 ? -0.799 -7.787 9.250 1.00 92.56 112 ASN A O 1
ATOM 915 N N . THR A 1 113 ? -0.803 -5.648 9.903 1.00 92.06 113 THR A N 1
ATOM 916 C CA . THR A 1 113 ? -2.242 -5.418 9.691 1.00 92.06 113 THR A CA 1
ATOM 917 C C . THR A 1 113 ? -2.583 -5.146 8.229 1.00 92.06 113 THR A C 1
ATOM 919 O O . THR A 1 113 ? -3.760 -5.160 7.861 1.00 92.06 113 THR A O 1
ATOM 922 N N . MET A 1 114 ? -1.567 -4.886 7.404 1.00 95.25 114 MET A N 1
ATOM 923 C CA . MET A 1 114 ? -1.706 -4.457 6.026 1.00 95.25 114 MET A CA 1
ATOM 924 C C . MET A 1 114 ? -1.213 -5.515 5.048 1.00 95.25 114 MET A C 1
ATOM 926 O O . MET A 1 114 ? -0.309 -6.296 5.336 1.00 95.25 114 MET A O 1
ATOM 930 N N . LYS A 1 115 ? -1.794 -5.491 3.852 1.00 94.75 115 LYS A N 1
ATOM 931 C CA . LYS A 1 115 ? -1.392 -6.335 2.732 1.00 94.75 115 LYS A CA 1
ATOM 932 C C . LYS A 1 115 ? -1.289 -5.518 1.457 1.00 94.75 115 LYS A C 1
ATOM 934 O O . LYS A 1 115 ? -2.187 -4.736 1.146 1.00 94.75 115 LYS A O 1
ATOM 939 N N . LEU A 1 116 ? -0.221 -5.742 0.705 1.00 93.75 116 LEU A N 1
ATOM 940 C CA . LEU A 1 116 ? -0.077 -5.246 -0.656 1.00 93.75 116 LEU A CA 1
ATOM 941 C C . LEU A 1 116 ? -0.591 -6.282 -1.650 1.00 93.75 116 LEU A C 1
ATOM 943 O O . LEU A 1 116 ? -0.422 -7.483 -1.469 1.00 93.75 116 LEU A O 1
ATOM 947 N N . VAL A 1 117 ? -1.211 -5.811 -2.723 1.00 92.94 117 VAL A N 1
ATOM 948 C CA . VAL A 1 117 ? -1.648 -6.659 -3.829 1.00 92.94 117 VAL A CA 1
ATOM 949 C C . VAL A 1 117 ? -1.168 -6.050 -5.134 1.00 92.94 117 VAL A C 1
ATOM 951 O O . VAL A 1 117 ? -1.355 -4.859 -5.405 1.00 92.94 117 VAL A O 1
ATOM 954 N N . ASN A 1 118 ? -0.540 -6.895 -5.948 1.00 90.88 118 ASN A N 1
ATOM 955 C CA . ASN A 1 118 ? -0.049 -6.542 -7.265 1.00 90.88 118 ASN A CA 1
ATOM 956 C C . ASN A 1 118 ? -0.957 -7.111 -8.357 1.00 90.88 118 ASN A C 1
ATOM 958 O O . ASN A 1 118 ? -0.875 -8.289 -8.708 1.00 90.88 118 ASN A O 1
ATOM 962 N N . ASN A 1 119 ? -1.775 -6.239 -8.944 1.00 88.38 119 ASN A N 1
ATOM 963 C CA . ASN A 1 119 ? -2.581 -6.558 -10.116 1.00 88.38 119 ASN A CA 1
ATOM 964 C C . ASN A 1 119 ? -1.815 -6.149 -11.384 1.00 88.38 119 ASN A C 1
ATOM 966 O O . ASN A 1 119 ? -2.230 -5.262 -12.137 1.00 88.38 119 ASN A O 1
ATOM 970 N N . SER A 1 120 ? -0.668 -6.791 -11.601 1.00 86.19 120 SER A N 1
ATOM 971 C CA . SER A 1 120 ? 0.100 -6.758 -12.848 1.00 86.19 120 SER A CA 1
ATOM 972 C C . SER A 1 120 ? 0.021 -8.108 -13.558 1.00 86.19 120 SER A C 1
ATOM 974 O O . SER A 1 120 ? -0.360 -9.126 -12.974 1.00 86.19 120 SER A O 1
ATOM 976 N N . ARG A 1 121 ? 0.424 -8.141 -14.830 1.00 82.62 121 ARG A N 1
ATOM 977 C CA . ARG A 1 121 ? 0.514 -9.385 -15.606 1.00 82.62 121 ARG A CA 1
ATOM 978 C C . ARG A 1 121 ? 1.497 -10.388 -14.985 1.00 82.62 121 ARG A C 1
ATOM 980 O O . ARG A 1 121 ? 1.239 -11.586 -15.009 1.00 82.62 121 ARG A O 1
ATOM 987 N N . THR A 1 122 ? 2.604 -9.908 -14.422 1.00 78.69 122 THR A N 1
ATOM 988 C CA . THR A 1 122 ? 3.665 -10.724 -13.802 1.00 78.69 122 THR A CA 1
ATOM 989 C C . THR A 1 122 ? 3.417 -11.017 -12.319 1.00 78.69 122 THR A C 1
ATOM 991 O O . THR A 1 122 ? 4.104 -11.862 -11.755 1.00 78.69 122 THR A O 1
ATOM 994 N N . LYS A 1 123 ? 2.464 -10.326 -11.675 1.00 77.44 123 LYS A N 1
ATOM 995 C CA . LYS A 1 123 ? 2.037 -10.462 -10.266 1.00 77.44 123 LYS A CA 1
ATOM 996 C C . LYS A 1 123 ? 3.104 -10.254 -9.180 1.00 77.44 123 LYS A C 1
ATOM 998 O O . LYS A 1 123 ? 2.747 -10.198 -8.012 1.00 77.44 123 LYS A O 1
ATOM 1003 N N . GLN A 1 124 ? 4.382 -10.113 -9.527 1.00 76.81 124 GLN A N 1
ATOM 1004 C CA . GLN A 1 124 ? 5.483 -9.967 -8.559 1.00 76.81 124 GLN A CA 1
ATOM 1005 C C . GLN A 1 124 ? 6.375 -8.756 -8.833 1.00 76.81 124 GLN A C 1
ATOM 1007 O O . GLN A 1 124 ? 6.898 -8.144 -7.909 1.00 76.81 124 GLN A O 1
ATOM 1012 N N . SER A 1 125 ? 6.526 -8.372 -10.097 1.00 79.94 125 SER A N 1
ATOM 1013 C CA . SER A 1 125 ? 7.354 -7.240 -10.509 1.00 79.94 125 SER A CA 1
ATOM 1014 C C . SER A 1 125 ? 6.546 -6.265 -11.352 1.00 79.94 125 SER A C 1
ATOM 1016 O O . SER A 1 125 ? 5.583 -6.642 -12.015 1.00 79.94 125 SER A O 1
ATOM 1018 N N . ALA A 1 126 ? 6.915 -4.994 -11.345 1.00 79.94 126 ALA A N 1
ATOM 1019 C CA . ALA A 1 126 ? 6.383 -4.043 -12.301 1.00 79.94 126 ALA A CA 1
ATOM 1020 C C . ALA A 1 126 ? 7.477 -3.082 -12.743 1.00 79.94 126 ALA A C 1
ATOM 1022 O O . ALA A 1 126 ? 8.083 -2.380 -11.932 1.00 79.94 126 ALA A O 1
ATOM 1023 N N . TYR A 1 127 ? 7.716 -3.053 -14.048 1.00 77.19 127 TYR A N 1
ATOM 1024 C CA . TYR A 1 127 ? 8.556 -2.040 -14.662 1.00 77.19 127 TYR A CA 1
ATOM 1025 C C . TYR A 1 127 ? 7.766 -0.735 -14.752 1.00 77.19 127 TYR A C 1
ATOM 1027 O O . TYR A 1 127 ? 6.661 -0.731 -15.288 1.00 77.19 127 TYR A O 1
ATOM 1035 N N . LEU A 1 128 ? 8.317 0.364 -14.230 1.00 76.88 128 LEU A N 1
ATOM 1036 C CA . LEU A 1 128 ? 7.614 1.651 -14.152 1.00 76.88 128 LEU A CA 1
ATOM 1037 C C . LEU A 1 128 ? 8.135 2.706 -15.137 1.00 76.88 128 LEU A C 1
ATOM 1039 O O . LEU A 1 128 ? 7.760 3.872 -15.032 1.00 76.88 128 LEU A O 1
ATOM 1043 N N . GLY A 1 129 ? 8.935 2.313 -16.130 1.00 71.62 129 GLY A N 1
ATOM 1044 C CA . GLY A 1 129 ? 9.621 3.251 -17.024 1.00 71.62 129 GLY A CA 1
ATOM 1045 C C . GLY A 1 129 ? 8.965 3.575 -18.359 1.00 71.62 129 GLY A C 1
ATOM 1046 O O . GLY A 1 129 ? 9.561 4.287 -19.159 1.00 71.62 129 GLY A O 1
ATOM 1047 N N . LYS A 1 130 ? 7.754 3.081 -18.630 1.00 71.31 130 LYS A N 1
ATOM 1048 C CA . LYS A 1 130 ? 7.056 3.369 -19.892 1.00 71.31 130 LYS A CA 1
ATOM 1049 C C . LYS A 1 130 ? 6.485 4.797 -19.908 1.00 71.31 130 LYS A C 1
ATOM 1051 O O . LYS A 1 130 ? 5.707 5.161 -19.022 1.00 71.31 130 LYS A O 1
ATOM 1056 N N . TYR A 1 131 ? 6.858 5.588 -20.919 1.00 70.19 131 TYR A N 1
ATOM 1057 C CA . TYR A 1 131 ? 6.333 6.946 -21.135 1.00 70.19 131 TYR A CA 1
ATOM 1058 C C . TYR A 1 131 ? 4.875 6.929 -21.602 1.00 70.19 131 TYR A C 1
ATOM 1060 O O . TYR A 1 131 ? 4.077 7.724 -21.117 1.00 70.19 131 TYR A O 1
ATOM 1068 N N . ASP A 1 132 ? 4.503 5.958 -22.437 1.00 67.12 132 ASP A N 1
ATOM 1069 C CA . ASP A 1 132 ? 3.165 5.857 -23.042 1.00 67.12 132 ASP A CA 1
ATOM 1070 C C . ASP A 1 132 ? 2.171 5.040 -22.197 1.00 67.12 132 ASP A C 1
ATOM 1072 O O . ASP A 1 132 ? 1.182 4.509 -22.693 1.00 67.12 132 ASP A O 1
ATOM 1076 N N . GLY A 1 133 ? 2.419 4.941 -20.888 1.00 63.47 133 GLY A N 1
ATOM 1077 C CA . GLY A 1 133 ? 1.578 4.192 -19.955 1.00 63.47 133 GLY A CA 1
ATOM 1078 C C . GLY A 1 133 ? 2.011 2.746 -19.722 1.00 63.47 133 GLY A C 1
ATOM 1079 O O . GLY A 1 133 ? 2.875 2.188 -20.398 1.00 63.47 133 GLY A O 1
ATOM 1080 N N . GLN A 1 134 ? 1.446 2.147 -18.674 1.00 77.06 134 GLN A N 1
ATOM 1081 C CA . GLN A 1 134 ? 1.906 0.860 -18.154 1.00 77.06 134 GLN A CA 1
ATOM 1082 C C . GLN A 1 134 ? 1.030 -0.286 -18.663 1.00 77.06 134 GLN A C 1
ATOM 1084 O O . GLN A 1 134 ? 0.080 -0.676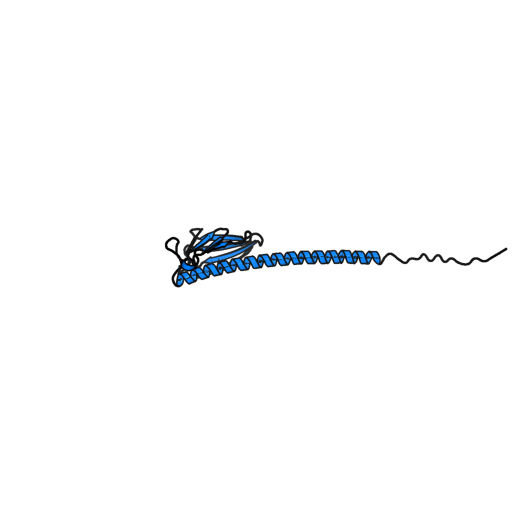 -17.995 1.00 77.06 134 GLN A O 1
ATOM 1089 N N . SER A 1 135 ? 1.371 -0.857 -19.822 1.00 72.62 135 SER A N 1
ATOM 1090 C CA . SER A 1 135 ? 0.586 -1.939 -20.450 1.00 72.62 135 SER A CA 1
ATOM 1091 C C . SER A 1 135 ? 0.469 -3.222 -19.614 1.00 72.62 135 SER A C 1
ATOM 1093 O O . SER A 1 135 ? -0.448 -4.013 -19.811 1.00 72.62 135 SER A O 1
ATOM 1095 N N . ASP A 1 136 ? 1.425 -3.458 -18.712 1.00 80.81 136 ASP A N 1
ATOM 1096 C CA . ASP A 1 136 ? 1.534 -4.705 -17.943 1.00 80.81 136 ASP A CA 1
ATOM 1097 C C . ASP A 1 136 ? 1.148 -4.536 -16.468 1.00 80.81 136 ASP A C 1
ATOM 1099 O O . ASP A 1 136 ? 1.181 -5.505 -15.709 1.00 80.81 136 ASP A O 1
ATOM 1103 N N . LEU A 1 137 ? 0.777 -3.321 -16.056 1.00 86.06 137 LEU A N 1
ATOM 1104 C CA . LEU A 1 137 ? 0.420 -2.982 -14.684 1.00 86.06 137 LEU A CA 1
ATOM 1105 C C . LEU A 1 137 ? -0.934 -2.276 -14.673 1.00 86.06 137 LEU A C 1
ATOM 1107 O O . LEU A 1 137 ? -1.066 -1.165 -15.182 1.00 86.06 137 LEU A O 1
ATOM 1111 N N . TYR A 1 138 ? -1.933 -2.910 -14.061 1.00 89.12 138 TYR A N 1
ATOM 1112 C CA . TYR A 1 138 ? -3.280 -2.350 -13.966 1.00 89.12 138 TYR A CA 1
ATOM 1113 C C . TYR A 1 138 ? -3.450 -1.569 -12.667 1.00 89.12 138 TYR A C 1
ATOM 1115 O O . TYR A 1 138 ? -3.845 -0.397 -12.679 1.00 89.12 138 TYR A O 1
ATOM 1123 N N . SER A 1 139 ? -3.127 -2.202 -11.535 1.00 92.44 139 SER A N 1
ATOM 1124 C CA . SER A 1 139 ? -3.203 -1.542 -10.237 1.00 92.44 139 SER A CA 1
ATOM 1125 C C . SER A 1 139 ? -2.309 -2.143 -9.162 1.00 92.44 139 SER A C 1
ATOM 1127 O O . SER A 1 139 ? -2.057 -3.344 -9.154 1.00 92.44 139 SER A O 1
ATOM 1129 N N . PHE A 1 140 ? -1.946 -1.312 -8.191 1.00 94.38 140 PHE A N 1
ATOM 1130 C CA . PHE A 1 140 ? -1.506 -1.769 -6.876 1.00 94.38 140 PHE A CA 1
ATOM 1131 C C . PHE A 1 140 ? -2.564 -1.450 -5.839 1.00 94.38 140 PHE A C 1
ATOM 1133 O O . PHE A 1 140 ? -3.190 -0.394 -5.902 1.00 94.38 140 PHE A O 1
ATOM 1140 N N . GLU A 1 141 ? -2.742 -2.324 -4.866 1.00 95.12 141 GLU A N 1
ATOM 1141 C CA . GLU A 1 141 ? -3.707 -2.129 -3.790 1.00 95.12 141 GLU A CA 1
ATOM 1142 C C . GLU A 1 141 ? -3.020 -2.329 -2.443 1.00 95.12 141 GLU A C 1
ATOM 1144 O O . GLU A 1 141 ? -2.151 -3.185 -2.303 1.00 95.12 141 GLU A O 1
ATOM 1149 N N . ILE A 1 142 ? -3.400 -1.512 -1.465 1.00 96.06 142 ILE A N 1
ATOM 1150 C CA . ILE A 1 142 ? -3.023 -1.684 -0.063 1.00 96.06 142 ILE A CA 1
ATOM 1151 C C . ILE A 1 142 ? -4.302 -1.859 0.726 1.00 96.06 142 ILE A C 1
ATOM 1153 O O . ILE A 1 142 ? -5.170 -0.988 0.671 1.00 96.06 142 ILE A O 1
ATOM 1157 N N . TYR A 1 143 ? -4.388 -2.950 1.466 1.00 96.06 143 TYR A N 1
ATOM 1158 C CA . TYR A 1 143 ? -5.485 -3.266 2.367 1.00 96.06 143 TYR A CA 1
ATOM 1159 C C . TYR A 1 143 ? -5.010 -3.130 3.805 1.00 96.06 143 TYR A C 1
ATOM 1161 O O . TYR A 1 143 ? -3.887 -3.520 4.099 1.00 96.06 143 TYR A O 1
ATOM 1169 N N . ASP A 1 144 ? -5.863 -2.621 4.687 1.00 95.06 144 ASP A N 1
ATOM 1170 C CA . ASP A 1 144 ? -5.729 -2.754 6.135 1.00 95.06 144 ASP A CA 1
ATOM 1171 C C . ASP A 1 144 ? -6.930 -3.541 6.664 1.00 95.06 144 ASP A C 1
ATOM 1173 O O . ASP A 1 144 ? -8.083 -3.121 6.515 1.00 95.06 144 ASP A O 1
ATOM 1177 N N . TYR A 1 145 ? -6.660 -4.708 7.248 1.00 92.19 145 TYR A N 1
ATOM 1178 C CA . TYR A 1 145 ? -7.698 -5.623 7.722 1.00 92.19 145 TYR A CA 1
ATOM 1179 C C . TYR A 1 145 ? -8.325 -5.195 9.048 1.00 92.19 145 TYR A C 1
ATOM 1181 O O . TYR A 1 145 ? -9.462 -5.572 9.324 1.00 92.19 145 TYR A O 1
ATOM 1189 N N . VAL A 1 146 ? -7.616 -4.403 9.855 1.00 91.19 146 VAL A N 1
ATOM 1190 C CA . VAL A 1 146 ? -8.129 -3.895 11.133 1.00 91.19 146 VAL A CA 1
ATOM 1191 C C . VAL A 1 146 ? -9.086 -2.739 10.873 1.00 91.19 146 VAL A C 1
ATOM 1193 O O . VAL A 1 146 ? -10.200 -2.723 11.393 1.00 91.19 146 VAL A O 1
ATOM 1196 N N . LEU A 1 147 ? -8.689 -1.808 10.003 1.00 91.00 147 LEU A N 1
ATOM 1197 C CA . LEU A 1 147 ? -9.505 -0.649 9.638 1.00 91.00 147 LEU A CA 1
ATOM 1198 C C . LEU A 1 147 ? -10.568 -0.951 8.577 1.00 91.00 147 LEU A C 1
ATOM 1200 O O . LEU A 1 147 ? -11.437 -0.109 8.347 1.00 91.00 147 LEU A O 1
ATOM 1204 N N . ARG A 1 148 ? -10.489 -2.110 7.907 1.00 93.44 148 ARG A N 1
ATOM 1205 C CA . ARG A 1 148 ? -11.349 -2.484 6.769 1.00 93.44 148 ARG A CA 1
ATOM 1206 C C . ARG A 1 148 ? -11.345 -1.429 5.659 1.00 93.44 148 ARG A C 1
ATOM 1208 O O . ARG A 1 148 ? -12.373 -1.095 5.068 1.00 93.44 148 ARG A O 1
ATOM 1215 N N . LYS A 1 149 ? -10.160 -0.879 5.392 1.00 94.19 149 LYS A N 1
ATOM 1216 C CA . LYS A 1 149 ? -9.915 0.174 4.400 1.00 94.19 149 LYS A CA 1
ATOM 1217 C C . LYS A 1 149 ? -8.923 -0.292 3.357 1.00 94.19 149 LYS A C 1
ATOM 1219 O O . LYS A 1 149 ? -8.010 -1.059 3.652 1.00 94.19 149 LYS A O 1
ATOM 1224 N N . TYR A 1 150 ? -9.077 0.211 2.141 1.00 96.25 150 TYR A N 1
ATOM 1225 C CA . TYR A 1 150 ? -8.115 -0.024 1.081 1.00 96.25 150 TYR A CA 1
ATOM 1226 C C . TYR A 1 150 ? -7.827 1.241 0.282 1.00 96.25 150 TYR A C 1
ATOM 1228 O O . TYR A 1 150 ? -8.669 2.132 0.146 1.00 96.25 150 TYR A O 1
ATOM 1236 N N . ARG A 1 151 ? -6.623 1.300 -0.286 1.00 96.50 151 ARG A N 1
ATOM 1237 C CA . ARG A 1 151 ? -6.226 2.317 -1.259 1.00 96.50 151 ARG A CA 1
ATOM 1238 C C . ARG A 1 151 ? -5.717 1.625 -2.514 1.00 96.50 151 ARG A C 1
ATOM 1240 O O . ARG A 1 151 ? -4.788 0.824 -2.453 1.00 96.50 151 ARG A O 1
ATOM 1247 N N . LYS A 1 152 ? -6.337 1.940 -3.650 1.00 96.19 152 LYS A N 1
ATOM 1248 C CA . LYS A 1 152 ? -6.029 1.358 -4.959 1.00 96.19 152 LYS A CA 1
ATOM 1249 C C . LYS A 1 152 ? -5.390 2.401 -5.863 1.00 96.19 152 LYS A C 1
ATOM 1251 O O . LYS A 1 152 ? -6.003 3.422 -6.160 1.00 96.19 152 LYS A O 1
ATOM 1256 N N . TYR A 1 153 ? -4.184 2.118 -6.331 1.00 94.94 153 TYR A N 1
ATOM 1257 C CA . TYR A 1 153 ? -3.429 2.890 -7.312 1.00 94.94 153 TYR A CA 1
ATOM 1258 C C . TYR A 1 153 ? -3.679 2.323 -8.701 1.00 94.94 153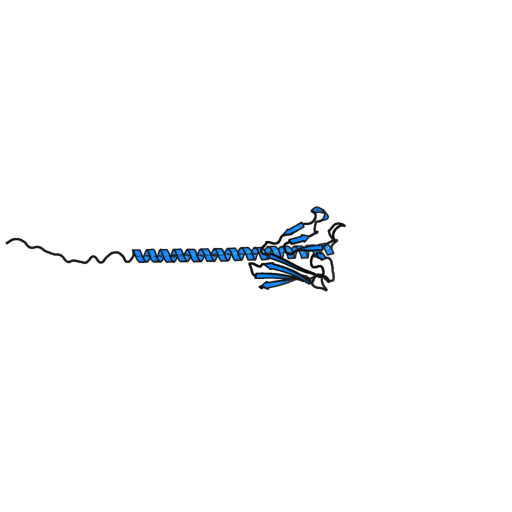 TYR A C 1
ATOM 1260 O O . TYR A 1 153 ? -3.287 1.200 -8.986 1.00 94.94 153 TYR A O 1
ATOM 1268 N N . ILE A 1 154 ? -4.331 3.095 -9.559 1.00 93.69 154 ILE A N 1
ATOM 1269 C CA . ILE A 1 154 ? -4.733 2.711 -10.910 1.00 93.69 154 ILE A CA 1
ATOM 1270 C C . ILE A 1 154 ? -3.779 3.365 -11.905 1.00 93.69 154 ILE A C 1
ATOM 1272 O O . ILE A 1 154 ? -3.620 4.593 -11.914 1.00 93.69 154 ILE A O 1
ATOM 1276 N N . PHE A 1 155 ? -3.173 2.545 -12.759 1.00 91.69 155 PHE A N 1
ATOM 1277 C CA . PHE A 1 155 ? -2.227 2.986 -13.775 1.00 91.69 155 PHE A CA 1
ATOM 1278 C C . PHE A 1 155 ? -2.933 3.168 -15.114 1.00 91.69 155 PHE A C 1
ATOM 1280 O O . PHE A 1 155 ? -3.678 2.300 -15.577 1.00 91.69 155 PHE A O 1
ATOM 1287 N N . SER A 1 156 ? -2.702 4.318 -15.747 1.00 89.19 156 SER A N 1
ATOM 1288 C CA . SER A 1 156 ? -3.172 4.532 -17.109 1.00 89.19 156 SER A CA 1
ATOM 1289 C C . SER A 1 156 ? -2.377 3.659 -18.081 1.00 89.19 156 SER A C 1
ATOM 1291 O O . SER A 1 156 ? -1.157 3.529 -17.985 1.00 89.19 156 SER A O 1
ATOM 1293 N N . GLN A 1 157 ? -3.100 3.075 -19.032 1.00 87.62 157 GLN A N 1
ATOM 1294 C CA . GLN A 1 157 ? -2.535 2.232 -20.085 1.00 87.62 157 GLN A CA 1
ATOM 1295 C C . GLN A 1 157 ? -1.981 3.048 -21.263 1.00 87.62 157 GLN A C 1
ATOM 1297 O O . GLN A 1 157 ? -1.313 2.487 -22.115 1.00 87.62 157 GLN A O 1
ATOM 1302 N N . GLN A 1 158 ? -2.284 4.350 -21.314 1.00 84.94 158 GLN A N 1
ATOM 1303 C CA . GLN A 1 158 ? -1.965 5.247 -22.436 1.00 84.94 158 GLN A CA 1
ATOM 1304 C C . GLN A 1 158 ? -1.098 6.442 -22.022 1.00 84.94 158 GLN A C 1
ATOM 1306 O O . GLN A 1 158 ? -0.616 7.192 -22.860 1.00 84.94 158 GLN A O 1
ATOM 1311 N N . THR A 1 159 ? -0.973 6.695 -20.719 1.00 85.06 159 THR A N 1
ATOM 1312 C CA . THR A 1 159 ? -0.240 7.845 -20.185 1.00 85.06 159 THR A CA 1
ATOM 1313 C C . THR A 1 159 ? 0.504 7.425 -18.924 1.00 85.06 159 THR A C 1
ATOM 1315 O O . THR A 1 159 ? 0.081 6.487 -18.244 1.00 85.06 159 THR A O 1
ATOM 1318 N N . PRO A 1 160 ? 1.542 8.158 -18.495 1.00 82.31 160 PRO A N 1
ATOM 1319 C CA . PRO A 1 160 ? 2.269 7.839 -17.269 1.00 82.31 160 PRO A CA 1
ATOM 1320 C C . PRO A 1 160 ? 1.486 8.243 -15.999 1.00 82.31 160 PRO A C 1
ATOM 1322 O O . PRO A 1 160 ? 2.024 8.298 -14.887 1.00 82.31 160 PRO A O 1
ATOM 1325 N N . ARG A 1 161 ? 0.193 8.555 -16.124 1.00 88.12 161 ARG A N 1
ATOM 1326 C CA . ARG A 1 161 ? -0.650 8.984 -15.014 1.00 88.12 161 ARG A CA 1
ATOM 1327 C C . ARG A 1 161 ? -0.960 7.818 -14.076 1.00 88.12 161 ARG A C 1
ATOM 1329 O O . ARG A 1 161 ? -1.306 6.720 -14.503 1.00 88.12 161 ARG A O 1
ATOM 1336 N N . ILE A 1 162 ? -0.920 8.120 -12.781 1.00 90.75 162 ILE A N 1
ATOM 1337 C CA . ILE A 1 162 ? -1.384 7.235 -11.711 1.00 90.75 162 ILE A CA 1
ATOM 1338 C C . ILE A 1 162 ? -2.513 7.976 -11.004 1.00 90.75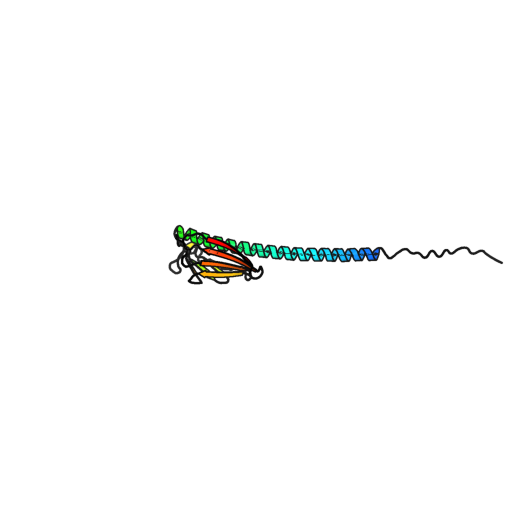 162 ILE A C 1
ATOM 1340 O O . ILE A 1 162 ? -2.344 9.137 -10.626 1.00 90.75 162 ILE A O 1
ATOM 1344 N N . ARG A 1 163 ? -3.670 7.335 -10.869 1.00 92.38 163 ARG A N 1
ATOM 1345 C CA . ARG A 1 163 ? -4.782 7.805 -10.035 1.00 92.38 163 ARG A CA 1
ATOM 1346 C C . ARG A 1 163 ? -4.844 6.914 -8.805 1.00 92.38 163 ARG A C 1
ATOM 1348 O O . ARG A 1 163 ? -4.470 5.752 -8.886 1.00 92.38 163 ARG A O 1
ATOM 1355 N N . TRP A 1 164 ? -5.338 7.425 -7.691 1.00 93.00 164 TRP A N 1
ATOM 1356 C CA . TRP A 1 164 ? -5.673 6.579 -6.557 1.00 93.00 164 TRP A CA 1
ATOM 1357 C C . TRP A 1 164 ? -7.123 6.788 -6.143 1.00 93.00 164 TRP A C 1
ATOM 1359 O O . TRP A 1 164 ? -7.689 7.859 -6.365 1.00 93.00 164 TRP A O 1
ATOM 1369 N N . ILE A 1 165 ? -7.711 5.733 -5.596 1.00 94.75 165 ILE A N 1
ATOM 1370 C CA . ILE A 1 165 ? -9.025 5.741 -4.959 1.00 94.75 165 ILE A CA 1
ATOM 1371 C C . ILE A 1 165 ? -8.891 5.112 -3.576 1.00 94.75 165 ILE A C 1
ATOM 1373 O O . ILE A 1 165 ? -8.017 4.271 -3.352 1.00 94.75 165 ILE A O 1
ATOM 1377 N N . GLU A 1 166 ? -9.754 5.524 -2.662 1.00 94.12 166 GLU A N 1
ATOM 1378 C CA . GLU A 1 166 ? -9.865 4.954 -1.325 1.00 94.12 166 GLU A CA 1
ATOM 1379 C C . GLU A 1 166 ? -11.273 4.401 -1.135 1.00 94.12 166 GLU A C 1
ATOM 1381 O O . GLU A 1 166 ? -12.238 4.953 -1.666 1.00 94.12 166 GLU A O 1
ATOM 1386 N N . GLY A 1 167 ? -11.377 3.302 -0.399 1.00 92.06 167 GLY A N 1
ATOM 1387 C CA . GLY A 1 167 ? -12.653 2.686 -0.082 1.00 92.06 167 GLY A CA 1
ATOM 1388 C C . GLY A 1 167 ? -12.572 1.786 1.142 1.00 92.06 167 GLY A C 1
ATOM 1389 O O . GLY A 1 167 ? -11.518 1.626 1.760 1.00 92.06 167 GLY A O 1
ATOM 1390 N N . THR A 1 168 ? -13.708 1.193 1.480 1.00 92.00 168 THR A N 1
ATOM 1391 C CA . THR A 1 168 ? -13.874 0.225 2.569 1.00 92.00 168 THR A CA 1
ATOM 1392 C C . THR A 1 168 ? -14.366 -1.115 2.019 1.00 92.00 168 THR A C 1
ATOM 1394 O O . THR A 1 168 ? -14.872 -1.164 0.894 1.00 92.00 168 THR A O 1
ATOM 1397 N N . PHE A 1 169 ? -14.188 -2.203 2.777 1.00 89.06 169 PHE A N 1
ATOM 1398 C CA . PHE A 1 169 ? -14.590 -3.564 2.384 1.00 89.06 169 PHE A CA 1
ATOM 1399 C C . PHE A 1 169 ? -15.053 -4.416 3.573 1.00 89.06 169 PHE A C 1
ATOM 1401 O O . PHE A 1 169 ? -14.643 -4.150 4.720 1.00 89.06 169 PHE A O 1
#